Protein AF-A0A529K7D9-F1 (afdb_monomer_lite)

Foldseek 3Di:
DKDKDWDWDADPVGHIDIDIDIDPDDPPPDPPPPPDPDDDDPPCPDDPPPQDPPRDDDDDDDD

Secondary structure (DSSP, 8-state):
--EEEEEEEE-TTS-EEEEEEEE-------------S---------S-----TT---------

Structure (mmCIF, N/CA/C/O backbone):
data_AF-A0A529K7D9-F1
#
_entry.id   AF-A0A529K7D9-F1
#
loop_
_atom_site.group_PDB
_atom_site.id
_atom_site.type_symbol
_atom_site.label_atom_id
_atom_site.label_alt_id
_atom_site.label_comp_id
_atom_site.label_asym_id
_atom_site.label_entity_id
_atom_site.label_seq_id
_atom_site.pdbx_PDB_ins_code
_atom_site.Cartn_x
_atom_site.Cartn_y
_atom_site.Cartn_z
_atom_site.occupancy
_atom_site.B_iso_or_equiv
_atom_site.auth_seq_id
_atom_site.auth_comp_id
_atom_site.auth_asym_id
_atom_site.auth_atom_id
_atom_site.pdbx_PDB_model_num
ATOM 1 N N . ASP A 1 1 ? 11.322 8.487 -11.326 1.00 80.12 1 ASP A N 1
ATOM 2 C CA . ASP A 1 1 ? 10.636 9.302 -10.304 1.00 80.12 1 ASP A CA 1
ATOM 3 C C . ASP A 1 1 ? 9.900 8.409 -9.331 1.00 80.12 1 ASP A C 1
ATOM 5 O O . ASP A 1 1 ? 9.240 7.476 -9.768 1.00 80.12 1 ASP A O 1
ATOM 9 N N . SER A 1 2 ? 10.053 8.634 -8.027 1.00 88.69 2 SER A N 1
ATOM 10 C CA . SER A 1 2 ? 9.278 7.909 -7.017 1.00 88.69 2 SER A CA 1
ATOM 11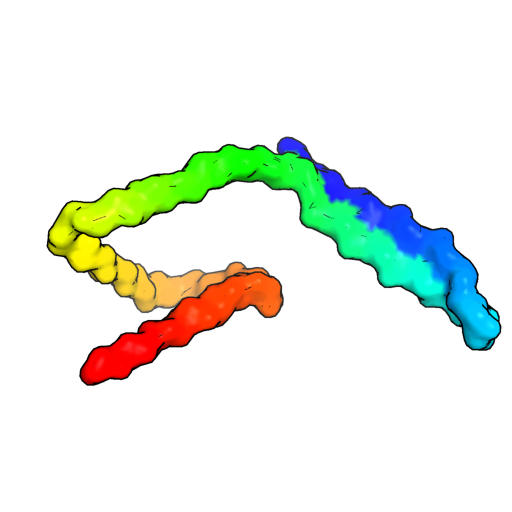 C C . SER A 1 2 ? 7.935 8.600 -6.770 1.00 88.69 2 SER A C 1
ATOM 13 O O . SER A 1 2 ? 7.815 9.817 -6.895 1.00 88.69 2 SER A O 1
ATOM 15 N N . ILE A 1 3 ? 6.914 7.818 -6.422 1.00 94.44 3 ILE A N 1
ATOM 16 C CA . ILE A 1 3 ? 5.544 8.292 -6.186 1.00 94.44 3 ILE A CA 1
ATOM 17 C C . ILE A 1 3 ? 5.073 7.781 -4.827 1.00 94.44 3 ILE A C 1
ATOM 19 O O . ILE A 1 3 ? 5.232 6.599 -4.518 1.00 94.44 3 ILE A O 1
ATOM 23 N N . VAL A 1 4 ? 4.456 8.658 -4.034 1.00 95.44 4 VAL A N 1
ATOM 24 C CA . VAL A 1 4 ? 3.805 8.301 -2.767 1.00 95.44 4 VAL A CA 1
ATOM 25 C C . VAL A 1 4 ? 2.300 8.500 -2.903 1.00 95.44 4 VAL A C 1
ATOM 27 O O . VAL A 1 4 ? 1.836 9.592 -3.222 1.00 95.44 4 VAL A O 1
ATOM 30 N N . THR A 1 5 ? 1.534 7.444 -2.650 1.00 97.25 5 THR A N 1
ATOM 31 C CA . THR A 1 5 ? 0.070 7.454 -2.686 1.00 97.25 5 THR A CA 1
ATOM 32 C C . THR A 1 5 ? -0.486 7.315 -1.277 1.00 97.25 5 THR A C 1
ATOM 34 O O . THR A 1 5 ? -0.119 6.391 -0.548 1.00 97.25 5 THR A O 1
ATOM 37 N N . PHE A 1 6 ? -1.404 8.214 -0.929 1.00 97.88 6 PHE A N 1
ATOM 38 C CA . PHE A 1 6 ? -2.148 8.207 0.325 1.00 97.88 6 PHE A CA 1
ATOM 39 C C . PHE A 1 6 ? -3.595 7.809 0.035 1.00 97.88 6 PHE A C 1
ATOM 41 O O . PHE A 1 6 ? -4.231 8.378 -0.851 1.00 97.88 6 PHE A O 1
ATOM 48 N N . THR A 1 7 ? -4.116 6.840 0.779 1.00 97.88 7 THR A N 1
ATOM 49 C CA . THR A 1 7 ? -5.524 6.432 0.725 1.00 97.88 7 THR A CA 1
ATOM 50 C C . THR A 1 7 ? -6.124 6.582 2.114 1.00 97.88 7 THR A C 1
ATOM 52 O O . THR A 1 7 ? -5.531 6.119 3.089 1.00 97.88 7 THR A O 1
ATOM 55 N N . LEU A 1 8 ? -7.272 7.254 2.192 1.00 97.94 8 LEU A N 1
ATOM 56 C CA . LEU A 1 8 ? -8.016 7.496 3.423 1.00 97.94 8 LEU A CA 1
ATOM 57 C C . LEU A 1 8 ? -9.395 6.851 3.308 1.00 97.94 8 LEU A C 1
ATOM 59 O O . LEU A 1 8 ? -10.179 7.241 2.447 1.00 97.94 8 LEU A O 1
ATOM 63 N N . ASP A 1 9 ? -9.691 5.922 4.211 1.00 97.88 9 ASP A N 1
ATOM 64 C CA . ASP A 1 9 ? -10.981 5.236 4.308 1.00 97.88 9 ASP A CA 1
ATOM 65 C C . ASP A 1 9 ? -11.542 5.375 5.727 1.00 97.88 9 ASP A C 1
ATOM 67 O O . ASP A 1 9 ? -10.795 5.554 6.689 1.00 97.88 9 ASP A O 1
ATOM 71 N N . ARG A 1 10 ? -12.859 5.267 5.906 1.00 97.62 10 ARG A N 1
ATOM 72 C CA . ARG A 1 10 ? -13.467 5.234 7.247 1.00 97.62 10 ARG A CA 1
ATOM 73 C C . ARG A 1 10 ? -13.420 3.811 7.819 1.00 97.62 10 ARG A C 1
ATOM 75 O O . ARG A 1 10 ? -13.715 2.854 7.108 1.00 97.62 10 ARG A O 1
ATOM 82 N N . THR A 1 11 ? -13.070 3.655 9.098 1.00 97.00 11 THR A N 1
ATOM 83 C CA . THR A 1 11 ? -13.098 2.351 9.787 1.00 97.00 11 THR A CA 1
ATOM 84 C C . THR A 1 11 ? -14.485 2.037 10.343 1.00 97.00 11 THR A C 1
ATOM 86 O O . THR A 1 11 ? -15.279 2.935 10.625 1.00 97.00 11 THR A O 1
ATOM 89 N N . VAL A 1 12 ? -14.751 0.749 10.589 1.00 96.38 12 VAL A N 1
ATOM 90 C CA . VAL A 1 12 ? -15.997 0.267 11.219 1.00 96.38 12 VAL A CA 1
ATOM 91 C C . VAL A 1 12 ? -16.221 0.816 12.633 1.00 96.38 12 VAL A C 1
ATOM 93 O O . VAL A 1 12 ? -17.357 0.945 13.069 1.00 96.38 12 VAL A O 1
ATOM 96 N N . SER A 1 13 ? -15.148 1.178 13.339 1.00 95.81 13 SER A N 1
ATOM 97 C CA . SER A 1 13 ? -15.187 1.777 14.679 1.00 95.81 13 SER A CA 1
ATOM 98 C C . SER A 1 13 ? -15.308 3.307 14.670 1.00 95.81 13 SER A C 1
ATOM 100 O O . SER A 1 13 ? -15.234 3.926 15.728 1.00 95.81 13 SER A O 1
ATOM 102 N N . GLY A 1 14 ? -15.471 3.930 13.497 1.00 95.50 14 GLY A N 1
ATOM 103 C CA . GLY A 1 14 ? -15.62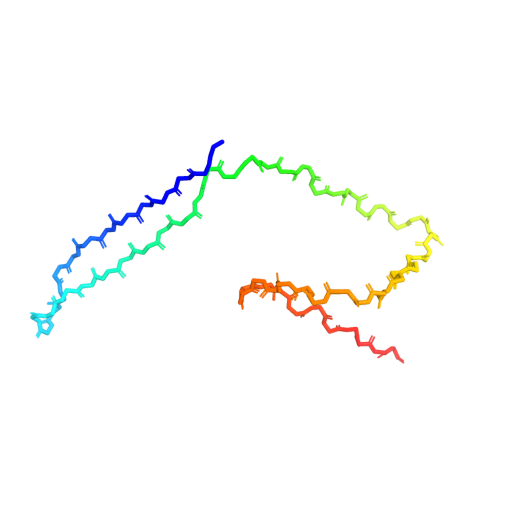0 5.383 13.358 1.00 95.50 14 GLY A CA 1
ATOM 104 C C . GLY A 1 14 ? -14.308 6.170 13.250 1.00 95.50 14 GLY A C 1
ATOM 105 O O . GLY A 1 14 ? -14.337 7.398 13.253 1.00 95.50 14 GLY A O 1
ATOM 106 N N . GLY A 1 15 ? -13.166 5.493 13.122 1.00 97.62 15 GLY A N 1
ATOM 107 C CA . GLY A 1 15 ? -11.865 6.103 12.841 1.00 97.62 15 GLY A CA 1
ATOM 108 C C . GLY A 1 15 ? -11.588 6.283 11.344 1.00 97.62 15 GLY A C 1
ATOM 109 O O . GLY A 1 15 ? -12.447 6.040 10.493 1.00 97.62 15 GLY A O 1
ATOM 110 N N . THR A 1 16 ? -10.354 6.673 11.022 1.00 97.81 16 THR A N 1
ATOM 111 C CA . THR A 1 16 ? -9.853 6.781 9.644 1.00 97.81 16 THR A CA 1
ATOM 112 C C . THR A 1 16 ? -8.699 5.806 9.448 1.00 97.81 16 THR A C 1
ATOM 114 O O . THR A 1 16 ? -7.710 5.849 10.178 1.00 97.81 16 THR A O 1
ATOM 117 N N . HIS A 1 17 ? -8.819 4.923 8.466 1.00 96.88 17 HIS A N 1
ATOM 118 C CA . HIS A 1 17 ? -7.749 4.055 8.009 1.00 96.88 17 HIS A CA 1
ATOM 119 C C . HIS A 1 17 ? -6.899 4.802 6.981 1.00 96.88 17 HIS A C 1
ATOM 121 O O . HIS A 1 17 ? -7.408 5.260 5.960 1.00 96.88 17 HIS A O 1
ATOM 127 N N . LEU A 1 18 ? -5.602 4.913 7.257 1.00 97.12 18 LEU A N 1
ATOM 128 C CA . LEU A 1 18 ? -4.623 5.497 6.349 1.00 97.12 18 LEU A CA 1
ATOM 129 C C . LEU A 1 18 ? -3.742 4.390 5.770 1.00 97.12 18 LEU A C 1
ATOM 131 O O . LEU A 1 18 ? -3.043 3.695 6.508 1.00 97.12 18 LEU A O 1
ATOM 135 N N . ARG A 1 19 ? -3.715 4.283 4.440 1.00 96.06 19 ARG A N 1
ATOM 136 C CA . ARG A 1 19 ? -2.759 3.449 3.705 1.00 96.06 19 ARG A CA 1
ATOM 137 C C . ARG A 1 19 ? -1.790 4.331 2.930 1.00 96.06 19 ARG A C 1
ATOM 139 O O . ARG A 1 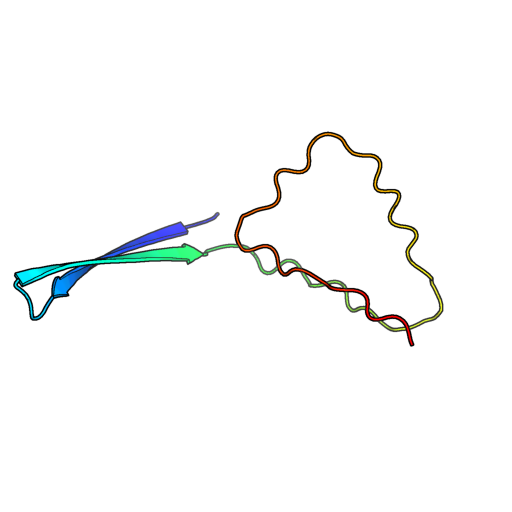19 ? -2.205 5.217 2.188 1.00 96.06 19 ARG A O 1
ATOM 146 N N . ILE A 1 20 ? -0.498 4.049 3.075 1.00 96.38 20 ILE A N 1
ATOM 147 C CA . ILE A 1 20 ? 0.580 4.754 2.377 1.00 96.38 20 ILE A CA 1
ATOM 148 C C . ILE A 1 20 ? 1.314 3.751 1.491 1.00 96.38 20 ILE A C 1
ATOM 150 O O . ILE A 1 20 ? 1.812 2.736 1.980 1.00 96.38 20 ILE A O 1
ATOM 1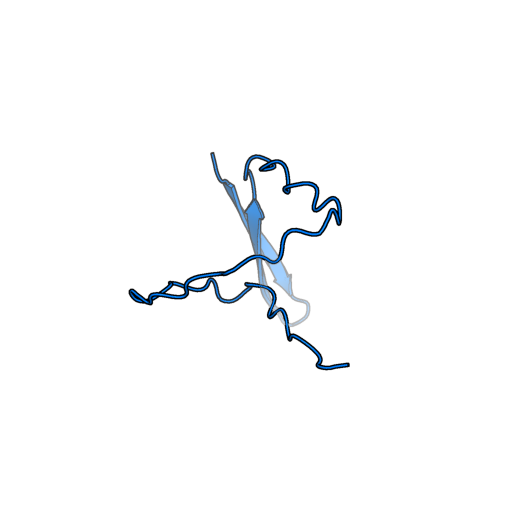54 N N . VAL A 1 21 ? 1.385 4.029 0.190 1.00 95.38 21 VAL A N 1
ATOM 155 C CA . VAL A 1 21 ? 2.138 3.226 -0.782 1.00 95.38 21 VAL A CA 1
ATOM 156 C C . VAL A 1 21 ? 3.239 4.089 -1.377 1.00 95.38 21 VAL A C 1
ATOM 158 O O . VAL A 1 21 ? 2.956 5.126 -1.963 1.00 95.38 21 VAL A O 1
ATOM 161 N N . HIS A 1 22 ? 4.491 3.655 -1.249 1.00 95.00 22 HIS A N 1
ATOM 162 C CA . HIS A 1 22 ? 5.638 4.288 -1.898 1.00 95.00 22 HIS A CA 1
ATOM 163 C C . HIS A 1 22 ? 6.113 3.390 -3.043 1.00 95.00 22 HIS A C 1
ATOM 165 O O . HIS A 1 22 ? 6.480 2.236 -2.818 1.00 95.00 22 HIS A O 1
ATOM 171 N N . GLY A 1 23 ? 6.065 3.902 -4.270 1.00 90.56 23 GLY A N 1
ATOM 172 C CA . GLY A 1 23 ? 6.374 3.164 -5.492 1.00 90.56 23 GLY A CA 1
ATOM 173 C C . GLY A 1 23 ? 7.010 4.052 -6.560 1.00 90.56 23 GLY A C 1
ATOM 174 O O . GLY A 1 23 ? 7.635 5.063 -6.250 1.00 90.56 23 GLY A O 1
ATOM 175 N N . GLY A 1 24 ? 6.888 3.660 -7.831 1.00 86.06 24 GLY A N 1
ATOM 176 C CA . GLY A 1 24 ? 7.492 4.386 -8.962 1.00 86.06 24 GLY A CA 1
ATOM 177 C C . GLY A 1 24 ? 9.002 4.170 -9.118 1.00 86.06 24 GLY A C 1
ATOM 178 O O . GLY A 1 24 ? 9.618 4.689 -10.044 1.00 86.06 24 GLY A O 1
ATOM 179 N N . PHE A 1 25 ? 9.615 3.363 -8.250 1.00 83.50 25 PHE A N 1
ATOM 180 C CA . PHE A 1 25 ? 11.015 2.990 -8.404 1.00 83.50 25 PHE A CA 1
ATOM 181 C C . PHE A 1 25 ? 11.211 2.248 -9.726 1.00 83.50 25 PHE A C 1
ATOM 183 O O . PHE A 1 25 ? 10.526 1.258 -9.999 1.00 83.50 25 PHE A O 1
ATOM 190 N N . ALA A 1 26 ? 12.168 2.709 -10.533 1.00 79.88 26 ALA A N 1
ATOM 191 C CA . ALA A 1 26 ? 12.642 1.931 -11.664 1.00 79.88 26 ALA A CA 1
ATOM 192 C C . ALA A 1 26 ? 13.066 0.549 -11.147 1.00 79.88 26 ALA A C 1
ATOM 194 O O . ALA A 1 26 ? 13.748 0.456 -10.121 1.00 79.88 26 ALA A O 1
ATOM 195 N N . ARG A 1 27 ? 12.662 -0.526 -11.837 1.00 68.44 27 ARG A N 1
ATOM 196 C CA . ARG A 1 27 ? 13.213 -1.858 -11.563 1.00 68.44 27 ARG A CA 1
ATOM 197 C C . ARG A 1 27 ? 14.701 -1.786 -11.876 1.00 68.44 27 ARG A C 1
ATOM 199 O O . ARG A 1 27 ? 15.099 -1.895 -13.030 1.00 68.44 27 ARG A O 1
ATOM 206 N N . VAL A 1 28 ? 15.517 -1.580 -10.847 1.00 63.78 28 VAL A N 1
ATOM 207 C CA . VAL A 1 28 ? 16.941 -1.877 -10.934 1.00 63.78 28 VAL A CA 1
ATOM 208 C C . VAL A 1 28 ? 17.006 -3.355 -11.278 1.00 63.78 28 VAL A C 1
ATOM 210 O O . VAL A 1 28 ? 16.389 -4.169 -10.586 1.00 63.78 28 VAL A O 1
ATOM 213 N N . ALA A 1 29 ? 17.671 -3.688 -12.385 1.00 60.50 29 ALA A N 1
ATOM 214 C CA . ALA A 1 29 ? 17.956 -5.070 -12.714 1.00 60.50 29 ALA A CA 1
ATOM 215 C C . AL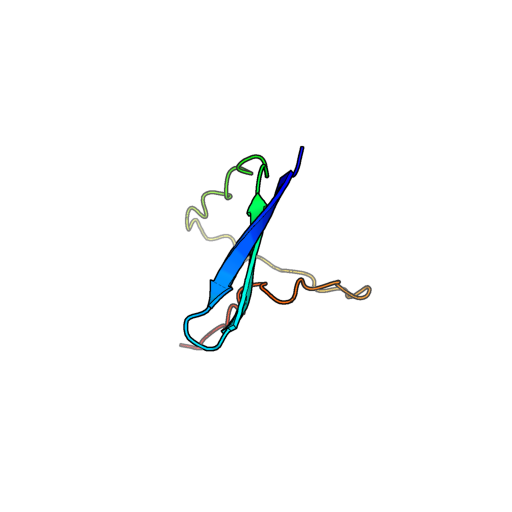A A 1 29 ? 18.652 -5.671 -11.492 1.00 60.50 29 ALA A C 1
ATOM 217 O O . ALA A 1 29 ? 19.782 -5.310 -11.166 1.00 60.50 29 ALA A O 1
ATOM 218 N N . THR A 1 30 ? 17.932 -6.518 -10.758 1.00 57.06 30 THR A N 1
ATOM 219 C CA . THR A 1 30 ? 18.513 -7.323 -9.693 1.00 57.06 30 THR A CA 1
ATOM 220 C C . THR A 1 30 ? 19.694 -8.045 -10.320 1.00 57.06 30 THR A C 1
ATOM 222 O O . THR A 1 30 ? 19.471 -8.719 -11.333 1.00 57.06 30 THR A O 1
ATOM 225 N N . PRO A 1 31 ? 20.928 -7.891 -9.805 1.00 53.31 31 PRO A N 1
ATOM 226 C CA . PRO A 1 31 ? 22.044 -8.640 -10.348 1.00 53.31 31 PRO A CA 1
ATOM 227 C C . PRO A 1 31 ? 21.647 -10.113 -10.313 1.00 53.31 31 PRO A C 1
ATOM 229 O O . PRO A 1 31 ? 21.249 -10.637 -9.271 1.00 53.31 31 PRO A O 1
ATOM 232 N N . ALA A 1 32 ? 21.666 -10.759 -11.479 1.00 56.62 32 ALA A N 1
ATOM 233 C CA . ALA A 1 32 ? 21.522 -12.196 -11.545 1.00 56.62 32 ALA A CA 1
ATOM 234 C C . ALA A 1 32 ? 22.743 -12.765 -10.824 1.00 56.62 32 ALA A C 1
ATOM 236 O O . ALA A 1 32 ? 23.854 -12.745 -11.354 1.00 56.62 32 ALA A O 1
ATOM 237 N N . PHE A 1 33 ? 22.556 -13.212 -9.584 1.00 54.81 33 PHE A N 1
ATOM 238 C CA . PHE A 1 33 ? 23.572 -13.958 -8.860 1.00 54.81 33 PHE A CA 1
ATOM 239 C C . PHE A 1 33 ? 23.665 -15.343 -9.505 1.00 54.81 33 PHE A C 1
ATOM 241 O O . PHE A 1 33 ? 23.101 -16.319 -9.017 1.00 54.81 33 PHE A O 1
ATOM 248 N N . ALA A 1 34 ? 24.335 -15.420 -10.653 1.00 51.97 34 ALA A N 1
ATOM 249 C CA . ALA A 1 34 ? 24.804 -16.683 -11.182 1.00 51.97 34 ALA A CA 1
ATOM 250 C C . ALA A 1 34 ? 25.898 -17.163 -10.226 1.00 51.97 34 ALA A C 1
ATOM 252 O O . ALA A 1 34 ? 26.944 -16.525 -10.095 1.00 51.97 34 ALA A O 1
ATOM 253 N N . GLY A 1 35 ? 25.621 -18.244 -9.499 1.00 54.59 35 GLY A N 1
ATOM 254 C CA . GLY A 1 35 ? 26.578 -18.903 -8.622 1.00 54.59 35 GLY A CA 1
ATOM 255 C C . GLY A 1 35 ? 27.745 -19.465 -9.428 1.00 54.59 35 GLY A C 1
ATOM 256 O O . GLY A 1 35 ? 27.774 -20.647 -9.741 1.00 54.59 35 GLY A O 1
ATOM 257 N N . ALA A 1 36 ? 28.705 -18.613 -9.764 1.00 52.00 36 ALA A N 1
ATOM 258 C CA . ALA A 1 36 ? 29.980 -18.992 -10.344 1.00 52.00 36 ALA A CA 1
ATOM 259 C C . ALA A 1 36 ? 31.084 -18.520 -9.396 1.00 52.00 36 ALA A C 1
ATOM 261 O O . ALA A 1 36 ? 31.652 -17.455 -9.593 1.00 52.00 36 ALA A O 1
ATOM 262 N N . GLY A 1 37 ? 31.318 -19.289 -8.325 1.00 58.97 37 GLY A N 1
ATOM 263 C CA . GLY A 1 37 ? 32.571 -19.355 -7.550 1.00 58.97 37 GLY A CA 1
ATOM 264 C C . GLY A 1 37 ? 33.133 -18.089 -6.880 1.00 58.97 37 GLY A C 1
ATOM 265 O O . GLY A 1 37 ? 34.043 -18.206 -6.063 1.00 58.97 37 GLY A O 1
ATOM 266 N N . CYS A 1 38 ? 32.626 -16.892 -7.165 1.00 54.56 38 CYS A N 1
ATOM 267 C CA . CYS A 1 38 ? 33.153 -15.644 -6.632 1.00 54.56 38 CYS A CA 1
ATOM 268 C C . CYS A 1 38 ? 32.537 -15.355 -5.262 1.00 54.56 38 CYS A C 1
ATOM 270 O O . CYS A 1 38 ? 31.382 -14.948 -5.133 1.00 54.56 38 CYS A O 1
ATOM 272 N N . ARG A 1 39 ? 33.339 -15.565 -4.216 1.00 60.09 39 ARG A N 1
ATOM 273 C CA . ARG A 1 39 ? 33.016 -15.181 -2.842 1.00 60.09 39 ARG A CA 1
ATOM 274 C C . ARG A 1 39 ? 33.029 -13.653 -2.738 1.00 60.09 39 ARG A C 1
ATOM 276 O O . ARG A 1 39 ? 34.072 -13.031 -2.903 1.00 60.09 39 ARG A O 1
ATOM 283 N N . LEU A 1 40 ? 31.875 -13.053 -2.455 1.00 56.03 40 LEU A N 1
ATOM 284 C CA . LEU A 1 40 ? 31.763 -11.614 -2.221 1.00 56.03 40 LEU A CA 1
ATOM 285 C C . LEU A 1 40 ? 32.434 -11.255 -0.886 1.00 56.03 40 LEU A C 1
ATOM 287 O O . LEU A 1 40 ? 31.971 -11.669 0.177 1.00 56.03 40 LEU A O 1
ATOM 291 N N . SER A 1 41 ? 33.509 -10.469 -0.926 1.00 57.03 41 SER A N 1
ATOM 292 C CA . SER A 1 41 ? 34.043 -9.774 0.246 1.00 57.03 41 SER A CA 1
ATOM 293 C C . SER A 1 41 ? 33.364 -8.410 0.357 1.00 57.03 41 SER A C 1
ATOM 295 O O . SER A 1 41 ? 33.781 -7.416 -0.233 1.00 57.03 41 SER A O 1
ATOM 297 N N . LEU A 1 42 ? 32.269 -8.349 1.113 1.00 56.34 42 LEU A N 1
ATOM 298 C CA . LEU A 1 42 ? 31.681 -7.071 1.501 1.00 56.34 42 LEU A CA 1
ATOM 299 C C . LEU A 1 42 ? 32.595 -6.456 2.560 1.00 56.34 42 LEU A C 1
ATOM 301 O O . LEU A 1 42 ? 32.515 -6.801 3.738 1.00 56.34 42 LEU A O 1
ATOM 305 N N . ASN A 1 43 ? 33.499 -5.574 2.133 1.00 51.31 43 ASN A N 1
ATOM 306 C CA . ASN A 1 43 ? 34.272 -4.754 3.052 1.00 51.31 43 ASN A CA 1
ATOM 307 C C . ASN A 1 43 ? 33.301 -3.761 3.706 1.00 51.31 43 ASN A C 1
ATOM 309 O O . ASN A 1 43 ? 33.071 -2.666 3.192 1.00 51.31 43 ASN A O 1
ATOM 313 N N . ALA A 1 44 ? 32.663 -4.182 4.799 1.00 55.66 44 ALA A N 1
ATOM 314 C CA . ALA A 1 44 ? 31.763 -3.371 5.609 1.00 55.66 44 ALA A CA 1
ATOM 315 C C . ALA A 1 44 ? 32.568 -2.330 6.402 1.00 55.66 44 ALA A C 1
ATOM 317 O O . ALA A 1 44 ? 32.544 -2.289 7.631 1.00 55.66 44 ALA A O 1
ATOM 318 N N . HIS A 1 45 ? 33.310 -1.480 5.695 1.00 47.25 45 HIS A N 1
ATOM 319 C CA . HIS A 1 45 ? 33.831 -0.266 6.284 1.00 47.25 45 HIS A CA 1
ATOM 320 C C . HIS A 1 45 ? 32.634 0.660 6.493 1.00 47.25 45 HIS A C 1
ATOM 322 O O . HIS A 1 45 ? 31.986 1.093 5.543 1.00 47.25 45 HIS A O 1
ATOM 328 N N . SER A 1 46 ? 32.275 0.852 7.758 1.00 56.16 46 SER A N 1
ATOM 329 C CA . SER A 1 46 ? 31.102 1.610 8.171 1.00 56.16 46 SER A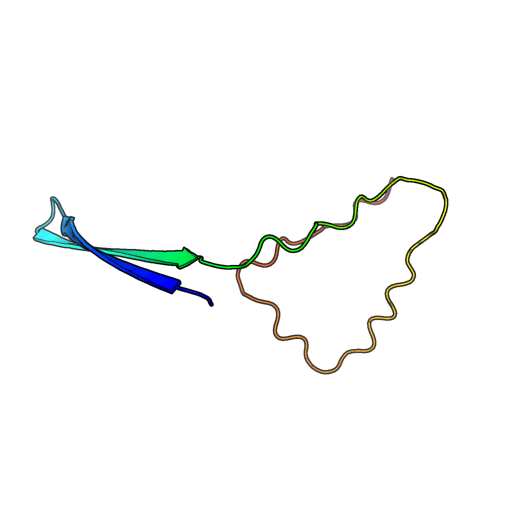 CA 1
ATOM 330 C C . SER A 1 46 ? 31.383 3.111 8.145 1.00 56.16 46 SER A C 1
ATOM 332 O O . SER A 1 46 ? 32.124 3.597 8.994 1.00 56.16 46 SER A O 1
ATOM 334 N N . PRO A 1 47 ? 30.654 3.873 7.318 1.00 49.09 47 PRO A N 1
ATOM 335 C CA . PRO A 1 47 ? 30.167 5.170 7.739 1.00 49.09 47 PRO A CA 1
ATOM 336 C C . PRO A 1 47 ? 28.642 5.083 7.778 1.00 49.09 47 PRO A C 1
ATOM 338 O O . PRO A 1 47 ? 27.974 5.181 6.756 1.00 49.09 47 PRO A O 1
ATOM 341 N N . ARG A 1 48 ? 28.103 4.812 8.975 1.00 57.03 48 ARG A N 1
ATOM 342 C CA . ARG A 1 48 ? 26.693 5.009 9.358 1.00 57.03 48 ARG A CA 1
ATOM 343 C C . ARG A 1 48 ? 25.687 4.717 8.229 1.00 57.03 48 ARG A C 1
ATOM 345 O O . ARG A 1 48 ? 25.029 5.623 7.727 1.00 57.03 48 ARG A O 1
ATOM 352 N N . GLN A 1 49 ? 25.572 3.449 7.830 1.00 54.69 49 GLN A N 1
ATOM 353 C CA . GLN A 1 49 ? 24.560 3.041 6.854 1.00 54.69 49 GLN A CA 1
ATOM 354 C C . GLN A 1 49 ? 23.168 3.371 7.401 1.00 54.69 49 GLN A C 1
ATOM 356 O O . GLN A 1 49 ? 22.744 2.837 8.426 1.00 54.69 49 GLN A O 1
ATOM 361 N N . ILE A 1 50 ? 22.457 4.263 6.713 1.00 56.59 50 ILE A N 1
ATOM 362 C CA . ILE A 1 50 ? 21.030 4.493 6.931 1.00 56.59 50 ILE A CA 1
ATOM 363 C C . ILE A 1 50 ? 20.315 3.269 6.356 1.00 56.59 50 ILE A C 1
ATOM 365 O O . ILE A 1 50 ? 19.952 3.226 5.183 1.00 56.59 50 ILE A O 1
ATOM 369 N N . ILE A 1 51 ? 20.190 2.227 7.173 1.00 62.19 51 ILE A N 1
ATOM 370 C CA . ILE A 1 51 ? 19.428 1.033 6.825 1.00 62.19 51 ILE A CA 1
ATOM 371 C C . ILE A 1 51 ? 17.951 1.421 6.899 1.00 62.19 51 ILE A C 1
ATOM 373 O O . ILE A 1 51 ? 17.447 1.770 7.968 1.00 62.19 51 ILE A O 1
ATOM 377 N N . ALA A 1 52 ? 17.251 1.384 5.763 1.00 59.72 52 ALA A N 1
ATOM 378 C CA . ALA A 1 52 ? 15.805 1.564 5.743 1.00 59.72 52 ALA A CA 1
ATOM 379 C C . ALA A 1 52 ? 15.154 0.524 6.666 1.00 59.72 52 ALA A C 1
ATOM 381 O O . ALA A 1 52 ? 15.551 -0.642 6.652 1.00 59.72 52 ALA A O 1
ATOM 382 N N . ALA A 1 53 ? 14.142 0.917 7.444 1.00 68.69 53 ALA A N 1
ATOM 383 C CA . ALA A 1 53 ? 13.516 0.044 8.444 1.00 68.69 53 ALA A CA 1
ATOM 384 C C . ALA A 1 53 ? 12.956 -1.276 7.867 1.00 68.69 53 ALA A C 1
ATOM 386 O O . ALA A 1 53 ? 12.799 -2.250 8.596 1.00 68.69 53 ALA A O 1
ATOM 387 N N . ASN A 1 54 ? 12.682 -1.317 6.561 1.00 70.38 54 ASN A N 1
ATOM 388 C CA . ASN A 1 54 ? 12.176 -2.480 5.832 1.00 70.38 54 ASN A CA 1
ATOM 389 C C . ASN A 1 54 ? 13.267 -3.313 5.136 1.00 70.38 54 ASN A C 1
ATOM 391 O O . ASN A 1 54 ? 12.939 -4.218 4.370 1.00 70.38 54 ASN A O 1
ATOM 395 N N . SER A 1 55 ? 14.547 -3.011 5.366 1.00 64.12 55 SER A N 1
ATOM 396 C CA . SER A 1 55 ? 15.646 -3.751 4.750 1.00 64.12 55 SER A CA 1
ATOM 397 C C . SER A 1 55 ? 15.583 -5.218 5.189 1.00 64.12 55 SER A C 1
ATOM 399 O O . SER A 1 55 ? 15.603 -5.488 6.396 1.00 64.12 55 SER A O 1
ATOM 401 N N . PRO A 1 56 ? 15.496 -6.176 4.249 1.00 54.19 56 PRO A N 1
ATOM 402 C CA . PRO A 1 56 ? 15.425 -7.585 4.596 1.00 54.19 56 PRO A CA 1
ATOM 403 C C . PRO A 1 56 ? 16.697 -7.987 5.349 1.00 54.19 56 PRO A C 1
ATOM 405 O O . PRO A 1 56 ? 17.813 -7.819 4.856 1.00 54.19 56 PRO A O 1
ATOM 408 N N . ARG A 1 57 ? 16.533 -8.507 6.570 1.00 65.94 57 ARG A N 1
ATOM 409 C CA . ARG A 1 57 ? 17.647 -9.025 7.370 1.00 65.94 57 ARG A CA 1
ATOM 410 C C . ARG A 1 57 ? 18.074 -10.374 6.802 1.00 65.94 57 ARG A C 1
ATOM 412 O O . ARG A 1 57 ? 17.434 -11.390 7.059 1.00 65.94 57 ARG A O 1
ATOM 419 N N . LEU A 1 58 ? 19.147 -10.378 6.019 1.00 64.69 58 LEU A N 1
ATOM 420 C CA . LEU A 1 58 ? 19.771 -11.606 5.537 1.00 64.69 58 LEU A CA 1
ATOM 421 C C . LEU A 1 58 ? 20.600 -12.210 6.676 1.00 64.69 58 LEU A C 1
ATOM 423 O O . LEU A 1 58 ? 21.727 -11.792 6.932 1.00 64.69 58 LEU A O 1
ATOM 427 N N . PHE A 1 59 ? 20.021 -13.169 7.397 1.00 67.06 59 PHE A N 1
ATOM 428 C CA . PHE A 1 59 ? 20.756 -13.955 8.382 1.00 67.06 59 PHE A CA 1
ATOM 429 C C . PHE A 1 59 ? 21.555 -15.039 7.663 1.00 67.06 59 PHE A C 1
ATOM 431 O O . PHE A 1 59 ? 20.987 -15.922 7.021 1.00 67.06 59 PHE A O 1
ATOM 438 N N . LEU A 1 60 ? 22.880 -14.973 7.774 1.00 61.00 60 LEU A N 1
ATOM 439 C CA . LEU A 1 60 ? 23.755 -16.033 7.300 1.00 61.00 60 LEU A CA 1
ATOM 440 C C . LEU A 1 60 ? 23.656 -17.202 8.289 1.00 61.00 60 LEU A C 1
ATOM 442 O O . LEU A 1 60 ? 24.110 -17.096 9.427 1.00 61.00 60 LEU A O 1
ATOM 446 N N . ARG A 1 61 ? 23.024 -18.305 7.883 1.00 55.50 61 ARG A N 1
ATOM 447 C CA . ARG A 1 61 ? 23.027 -19.543 8.668 1.00 55.50 61 ARG A CA 1
ATOM 448 C C . ARG A 1 61 ? 24.320 -20.293 8.353 1.00 55.50 61 ARG A C 1
ATOM 450 O O . ARG A 1 61 ? 24.568 -20.604 7.193 1.00 55.50 61 ARG A O 1
ATOM 457 N N . ALA A 1 62 ? 25.149 -20.533 9.367 1.00 53.28 62 ALA A N 1
ATOM 458 C CA . ALA A 1 62 ? 26.288 -21.436 9.237 1.00 53.28 62 ALA A CA 1
ATOM 459 C C . ALA A 1 62 ? 25.774 -22.863 8.977 1.00 53.28 62 ALA A C 1
ATOM 461 O O . ALA A 1 62 ? 24.754 -23.254 9.552 1.00 53.28 62 ALA A O 1
ATOM 462 N N . ALA A 1 63 ? 26.441 -23.570 8.062 1.00 49.81 63 ALA A N 1
ATOM 463 C CA . ALA A 1 63 ? 26.176 -24.970 7.740 1.00 49.81 63 ALA A CA 1
ATOM 464 C C . ALA A 1 63 ? 26.649 -25.893 8.867 1.00 49.81 63 ALA A C 1
ATOM 466 O O . ALA A 1 63 ? 27.694 -25.568 9.477 1.00 49.81 63 ALA A O 1
#

Sequence (63 aa):
DSIVTFTLDRTVSGGTHLRIVHGGFARVATPAFAGAGCRLSLNAHSPRQIIAANSPRLFLRAA

pLDDT: mean 72.74, std 18.62, range [47.25, 97.94]

Radius of gyration: 19.43 Å; chains: 1; bounding box: 50×34×27 Å